Protein AF-A0A806X8Y1-F1 (afdb_monomer)

Organism: NCBI:txid1334193

Solvent-accessible surface area (backbone atoms only — not comparable to full-atom values): 7950 Å² total; per-residue (Å²): 132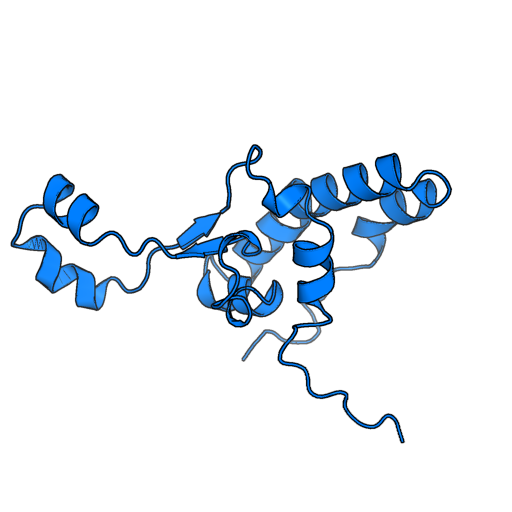,84,80,64,88,88,78,65,85,64,71,71,76,49,47,67,25,64,75,28,60,93,38,63,69,60,16,48,54,44,46,51,50,41,42,64,77,48,50,48,58,48,48,38,62,76,46,72,65,40,58,71,60,52,25,55,68,51,26,32,75,74,29,76,92,44,60,73,43,27,59,58,41,73,60,79,58,64,62,63,48,31,73,74,59,34,84,74,46,56,67,55,44,71,77,70,53,86,47,71,45,70,59,57,95,86,42,66,36,77,78,34,69,64,30,60,50,26,38,86,56,42,90,83,57,71,83,72,80,84,124

Secondary structure (DSSP, 8-state):
-PPPGGGPPPGGGGHHHHHTTTSHHHHHHHHHHHIIIIIHHHHHHHTTT-HHHHHHHTTGGG-TT-GGG-SEEEE--HHHHHHHH-TTHHHHHHHH--EEEEPPTTSTTTT-HHHHHHHHS-TT-------

Mean predicted aligned error: 8.65 Å

Radius of gyration: 17.49 Å; Cα contacts (8 Å, |Δi|>4): 107; chains: 1; bounding box: 56×31×46 Å

pLDDT: mean 82.44, std 16.55, range [37.66, 97.5]

InterPro domains:
  IPR052934 Methylated DNA Recognition and Restriction Enzymes [PTHR37291] (3-89)
  IPR060524 McrB, alpha-helical lid domain [PF28529] (2-55)

Sequence (131 aa):
MLYDREHTLGHAFFIPVVQAKEDEELAFERLKRIMRNKVLPLLEEYFYNDWQKIRMVLGDNQKSENPHLQFVCEVKDQKQFADLFGNSGTEDLHDIGASFHLASESDDVWDNPLAWQQIYAPKNSKPGSRE

Structure (mmCIF, N/CA/C/O backbone):
data_AF-A0A806X8Y1-F1
#
_entry.id   AF-A0A806X8Y1-F1
#
loop_
_atom_site.group_PDB
_atom_site.id
_atom_site.type_symbol
_atom_site.label_atom_id
_atom_site.label_alt_id
_atom_site.label_comp_id
_atom_site.label_asym_id
_atom_site.label_entity_id
_atom_site.label_seq_id
_atom_site.pdbx_PDB_ins_code
_atom_site.Cartn_x
_atom_site.Cartn_y
_atom_site.Cartn_z
_atom_site.occupancy
_atom_site.B_iso_or_equiv
_atom_site.auth_seq_id
_atom_site.auth_comp_id
_atom_site.auth_asym_id
_atom_site.auth_atom_id
_atom_site.pdbx_PDB_model_num
ATOM 1 N N . MET A 1 1 ? -4.691 -13.963 -15.448 1.00 50.78 1 MET A N 1
ATOM 2 C CA . MET A 1 1 ? -5.706 -14.040 -14.379 1.00 50.78 1 MET A CA 1
ATOM 3 C C . MET A 1 1 ? -5.110 -13.420 -13.122 1.00 50.78 1 MET A C 1
ATOM 5 O O . MET A 1 1 ? -3.966 -13.734 -12.821 1.00 50.78 1 MET A O 1
ATOM 9 N N . LEU A 1 2 ? -5.814 -12.498 -12.458 1.00 57.88 2 LEU A N 1
ATOM 10 C CA . LEU A 1 2 ? -5.545 -12.171 -11.048 1.00 57.88 2 LEU A CA 1
ATOM 11 C C . LEU A 1 2 ? -6.023 -13.397 -10.244 1.00 57.88 2 LEU A C 1
ATOM 13 O O . LEU A 1 2 ? -7.064 -13.946 -10.594 1.00 57.88 2 LEU A O 1
ATOM 17 N N . TYR A 1 3 ? -5.210 -13.903 -9.317 1.00 57.81 3 TYR A N 1
ATOM 18 C CA . TYR A 1 3 ? -5.274 -15.273 -8.775 1.00 57.81 3 TYR A CA 1
ATOM 19 C C . TYR A 1 3 ? -6.623 -15.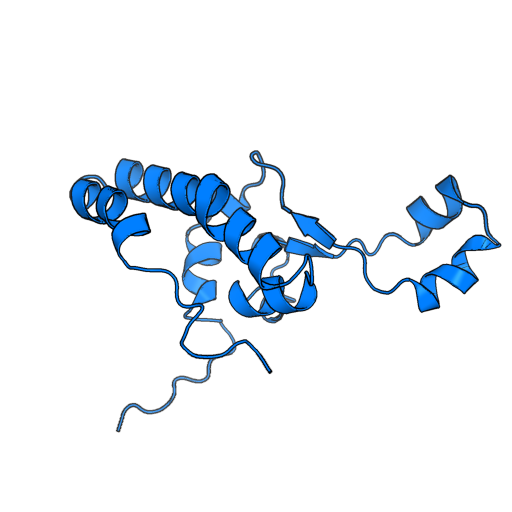751 -8.190 1.00 57.81 3 TYR A C 1
ATOM 21 O O . TYR A 1 3 ? -7.514 -14.968 -7.868 1.00 57.81 3 TYR A O 1
ATOM 29 N N . ASP A 1 4 ? -6.715 -17.083 -8.073 1.00 56.66 4 ASP A N 1
ATOM 30 C CA . ASP A 1 4 ? -7.829 -17.904 -7.578 1.00 56.66 4 ASP A CA 1
ATOM 31 C C . ASP A 1 4 ? -8.192 -17.613 -6.105 1.00 56.66 4 ASP A C 1
ATOM 33 O O . ASP A 1 4 ? -7.363 -17.117 -5.336 1.00 56.66 4 ASP A O 1
ATOM 37 N N . ARG A 1 5 ? -9.421 -17.955 -5.690 1.00 60.28 5 ARG A N 1
ATOM 38 C CA . ARG A 1 5 ? -10.023 -17.632 -4.370 1.00 60.28 5 ARG A CA 1
ATOM 39 C C . ARG A 1 5 ? -9.197 -18.066 -3.150 1.00 60.28 5 ARG A C 1
ATOM 41 O O . ARG A 1 5 ? -9.462 -17.601 -2.047 1.00 60.28 5 ARG A O 1
ATOM 48 N N . GLU A 1 6 ? -8.209 -18.931 -3.334 1.00 65.62 6 GLU A N 1
ATOM 49 C CA . GLU A 1 6 ? -7.324 -19.436 -2.282 1.00 65.62 6 GLU A CA 1
ATOM 50 C C . GLU A 1 6 ? -6.276 -18.411 -1.800 1.00 65.62 6 GLU A C 1
ATOM 52 O O . GLU A 1 6 ? -5.685 -18.608 -0.744 1.00 65.62 6 GLU A O 1
ATOM 57 N N . HIS A 1 7 ? -6.085 -17.288 -2.509 1.00 74.06 7 HIS A N 1
ATOM 58 C CA . HIS A 1 7 ? -5.073 -16.266 -2.177 1.00 74.06 7 HIS A CA 1
ATOM 59 C C . HIS A 1 7 ? -5.666 -14.989 -1.558 1.00 74.06 7 HIS A C 1
ATOM 61 O O . HIS A 1 7 ? -5.081 -13.906 -1.631 1.00 74.06 7 HIS A O 1
ATOM 67 N N . THR A 1 8 ? -6.854 -15.080 -0.953 1.00 81.75 8 THR A N 1
ATOM 68 C CA . THR A 1 8 ? -7.454 -13.941 -0.246 1.00 81.75 8 THR A CA 1
ATOM 69 C C . THR A 1 8 ? -6.746 -13.674 1.076 1.00 81.75 8 THR A C 1
ATOM 71 O O . THR A 1 8 ? -6.502 -14.593 1.859 1.00 81.75 8 THR A O 1
ATOM 74 N N . LEU A 1 9 ? -6.509 -12.401 1.384 1.00 84.62 9 LEU A N 1
ATOM 75 C CA . LEU A 1 9 ? -6.022 -11.996 2.698 1.00 84.62 9 LEU A CA 1
ATOM 76 C C . LEU A 1 9 ? -7.144 -12.111 3.737 1.00 84.62 9 LEU A C 1
ATOM 78 O O . LEU A 1 9 ? -8.225 -11.543 3.578 1.00 84.62 9 LEU A O 1
ATOM 82 N N . GLY A 1 10 ? -6.882 -12.837 4.824 1.00 85.44 10 GLY A N 1
ATOM 83 C CA . GLY A 1 10 ? -7.827 -12.977 5.929 1.00 85.44 10 GLY A CA 1
ATOM 84 C C . GLY A 1 10 ? -8.010 -11.676 6.720 1.00 85.44 10 GLY A C 1
ATOM 85 O O . GLY A 1 10 ? -7.071 -10.908 6.921 1.00 85.44 10 GLY A O 1
ATOM 86 N N . HIS A 1 11 ? -9.210 -11.460 7.264 1.00 88.12 11 HIS A N 1
ATOM 87 C CA . HIS A 1 11 ? -9.548 -10.268 8.058 1.00 88.12 11 HIS A CA 1
ATOM 88 C C . HIS A 1 11 ? -8.683 -10.087 9.323 1.00 88.12 11 HIS A C 1
ATOM 90 O O . HIS A 1 11 ? -8.611 -8.983 9.863 1.00 88.12 11 HIS A O 1
ATOM 96 N N . ALA A 1 12 ? -8.000 -11.143 9.784 1.00 91.31 12 ALA A N 1
ATOM 97 C CA . ALA A 1 12 ? -7.150 -11.127 10.973 1.00 91.31 12 ALA A CA 1
ATOM 98 C C . ALA A 1 12 ? -6.060 -10.044 10.931 1.00 91.31 12 ALA A C 1
ATOM 100 O O . ALA A 1 12 ? -5.774 -9.438 11.964 1.00 91.31 12 ALA A O 1
ATOM 101 N N . PHE A 1 13 ? -5.509 -9.743 9.746 1.00 92.44 13 PHE A N 1
ATOM 102 C CA . PHE A 1 13 ? -4.517 -8.675 9.581 1.00 92.44 13 PHE A CA 1
ATOM 103 C C . PHE A 1 13 ? -5.028 -7.321 10.076 1.00 92.44 13 PHE A C 1
ATOM 105 O O . PHE A 1 13 ? -4.258 -6.558 10.647 1.00 92.44 13 PHE A O 1
ATOM 112 N N . PHE A 1 14 ? -6.322 -7.044 9.903 1.00 95.06 14 PHE A N 1
ATOM 113 C CA . PHE A 1 14 ? -6.926 -5.743 10.183 1.00 95.06 14 PHE A CA 1
ATOM 114 C C . PHE A 1 14 ? -7.643 -5.672 11.539 1.00 95.06 14 PHE A C 1
ATOM 116 O O . PHE A 1 14 ? -8.111 -4.598 11.915 1.00 95.06 14 PHE A O 1
ATOM 123 N N . ILE A 1 15 ? -7.681 -6.760 12.323 1.00 95.75 15 ILE A N 1
ATOM 124 C CA . ILE A 1 15 ? -8.236 -6.747 13.692 1.00 95.75 15 ILE A CA 1
ATOM 125 C C . ILE A 1 15 ? -7.626 -5.621 14.551 1.00 95.75 15 ILE A C 1
ATOM 127 O O . ILE A 1 15 ? -8.398 -4.905 15.193 1.00 95.75 15 ILE A O 1
ATOM 131 N N . PRO A 1 16 ? -6.295 -5.381 14.548 1.00 95.38 16 PRO A N 1
ATOM 132 C CA . PRO A 1 16 ? -5.713 -4.289 15.326 1.00 95.38 16 PRO A CA 1
ATOM 133 C C . PRO A 1 16 ? -6.225 -2.904 14.914 1.00 95.38 16 PRO A C 1
ATOM 135 O O . PRO A 1 16 ? -6.338 -2.031 15.771 1.00 95.38 16 PRO A O 1
ATOM 138 N N . VAL A 1 17 ? -6.551 -2.687 13.635 1.00 96.38 17 VAL A N 1
ATOM 139 C CA . VAL A 1 17 ? -7.133 -1.421 13.151 1.00 96.38 17 VAL A CA 1
ATOM 140 C C . VAL A 1 17 ? -8.532 -1.241 13.732 1.00 96.38 17 VAL A C 1
ATOM 142 O O . VAL A 1 17 ? -8.830 -0.209 14.321 1.00 96.38 17 VAL A O 1
ATOM 145 N N . VAL A 1 18 ? -9.366 -2.283 13.654 1.00 95.38 18 VAL A N 1
ATOM 146 C CA . VAL A 1 18 ? -10.741 -2.263 14.181 1.00 95.38 18 VAL A CA 1
ATOM 147 C C . VAL A 1 18 ? -10.762 -2.044 15.696 1.00 95.38 18 VAL A C 1
ATOM 149 O O . VAL A 1 18 ? -11.620 -1.327 16.204 1.00 95.38 18 VAL A O 1
ATOM 152 N N . GLN A 1 19 ? -9.805 -2.618 16.427 1.00 96.12 19 GLN A N 1
ATOM 153 C CA . GLN A 1 19 ? -9.666 -2.407 17.871 1.00 96.12 19 GLN A CA 1
ATOM 154 C C . GLN A 1 19 ? -9.279 -0.968 18.243 1.00 96.12 19 GLN A C 1
ATOM 156 O O . GLN A 1 19 ? -9.523 -0.561 19.373 1.00 96.12 19 GLN A O 1
ATOM 161 N N . ALA A 1 20 ? -8.680 -0.210 17.321 1.00 96.56 20 ALA A N 1
ATOM 162 C CA . ALA A 1 20 ? -8.318 1.191 17.515 1.00 96.56 20 ALA A CA 1
ATOM 163 C C . ALA A 1 20 ? -9.362 2.172 16.962 1.00 96.56 20 ALA A C 1
ATOM 165 O O . ALA A 1 20 ? -9.110 3.362 16.984 1.00 96.56 20 ALA A O 1
ATOM 166 N N . LYS A 1 21 ? -10.526 1.714 16.481 1.00 93.00 21 LYS A N 1
ATOM 167 C CA . LYS A 1 21 ? -11.491 2.553 15.741 1.00 93.00 21 LYS A CA 1
ATOM 168 C C . LYS A 1 21 ? -11.982 3.824 16.458 1.00 93.00 21 LYS A C 1
ATOM 170 O O . LYS A 1 21 ? -12.490 4.711 15.790 1.00 93.00 21 LYS A O 1
ATOM 175 N N . GLU A 1 22 ? -11.898 3.875 17.788 1.00 96.81 22 GLU A N 1
ATOM 176 C CA . GLU A 1 22 ? -12.288 5.049 18.590 1.00 96.81 22 GLU A CA 1
ATOM 177 C C . GLU A 1 22 ? -11.229 6.170 18.531 1.00 96.81 22 GLU A C 1
ATOM 179 O O . GLU A 1 22 ? -11.503 7.303 18.909 1.00 96.81 22 GLU A O 1
ATOM 184 N N . ASP A 1 23 ? -10.023 5.848 18.058 1.00 97.50 23 ASP A N 1
ATOM 185 C CA . ASP A 1 23 ? -8.902 6.754 17.830 1.00 97.50 23 ASP A CA 1
ATOM 186 C C . ASP A 1 23 ? -8.489 6.644 16.354 1.00 97.50 23 ASP A C 1
ATOM 188 O O . ASP A 1 23 ? -7.790 5.714 15.938 1.00 97.50 23 ASP A O 1
ATOM 192 N N . GLU A 1 24 ? -8.983 7.575 15.536 1.00 95.00 24 GLU A N 1
ATOM 193 C CA . GLU A 1 24 ? -8.780 7.550 14.085 1.00 95.00 24 GLU A CA 1
ATOM 194 C C . GLU A 1 24 ? -7.296 7.630 13.696 1.00 95.00 24 GLU A C 1
ATOM 196 O O . GLU A 1 24 ? -6.873 6.940 12.765 1.00 95.00 24 GLU A O 1
ATOM 201 N N . GLU A 1 25 ? -6.490 8.409 14.423 1.00 95.88 25 GLU A N 1
ATOM 202 C CA . GLU A 1 25 ? -5.057 8.555 14.155 1.00 95.88 25 GLU A CA 1
ATOM 203 C C . GLU A 1 25 ? -4.315 7.246 14.435 1.00 95.88 25 GLU A C 1
ATOM 205 O O . GLU A 1 25 ? -3.541 6.769 13.596 1.00 95.88 25 GLU A O 1
ATOM 210 N N . LEU A 1 26 ? -4.603 6.608 15.574 1.00 97.06 26 LEU A N 1
ATOM 211 C CA . LEU A 1 26 ? -4.032 5.310 15.923 1.00 97.06 26 LEU A CA 1
ATOM 212 C C . LEU A 1 26 ? -4.491 4.207 14.960 1.00 97.06 26 LEU A C 1
ATOM 214 O O . LEU A 1 26 ? -3.694 3.353 14.560 1.00 97.06 26 LEU A O 1
ATOM 218 N N . ALA A 1 27 ? -5.768 4.197 14.571 1.00 97.12 27 ALA A N 1
ATOM 219 C CA . ALA A 1 27 ? -6.286 3.249 13.591 1.00 97.12 27 ALA A CA 1
ATOM 220 C C . ALA A 1 27 ? -5.585 3.417 12.234 1.00 97.12 27 ALA A C 1
ATOM 222 O O . ALA A 1 27 ? -5.190 2.422 11.615 1.00 97.12 27 ALA A O 1
ATOM 223 N N . PHE A 1 28 ? -5.374 4.659 11.796 1.00 96.50 28 PHE A N 1
ATOM 224 C CA . PHE A 1 28 ? -4.689 4.951 10.545 1.00 96.50 28 PHE A CA 1
ATOM 225 C C . PHE A 1 28 ? -3.203 4.570 10.595 1.00 96.50 28 PHE A C 1
ATOM 227 O O . PHE A 1 28 ? -2.705 3.931 9.667 1.00 96.50 28 PHE A O 1
ATOM 234 N N . GLU A 1 29 ? -2.500 4.846 11.698 1.00 96.31 29 GLU A N 1
ATOM 235 C CA . GLU A 1 29 ? -1.120 4.386 11.915 1.00 96.31 29 GLU A CA 1
ATOM 236 C C . GLU A 1 29 ? -1.012 2.859 11.819 1.00 96.31 29 GLU A C 1
ATOM 238 O O . GLU A 1 29 ? -0.185 2.335 11.063 1.00 96.31 29 GLU A O 1
ATOM 243 N N . ARG A 1 30 ? -1.922 2.133 12.481 1.00 97.31 30 ARG A N 1
ATOM 244 C CA . ARG A 1 30 ? -1.987 0.667 12.398 1.00 97.31 30 ARG A CA 1
ATOM 245 C C . ARG A 1 30 ? -2.249 0.182 10.978 1.00 97.31 30 ARG A C 1
ATOM 247 O O . ARG A 1 30 ? -1.594 -0.769 10.550 1.00 97.31 30 ARG A O 1
ATOM 254 N N . LEU A 1 31 ? -3.161 0.820 10.241 1.00 96.38 31 LEU A N 1
ATOM 255 C CA . LEU A 1 31 ? -3.444 0.476 8.846 1.00 96.38 31 LEU A CA 1
ATOM 2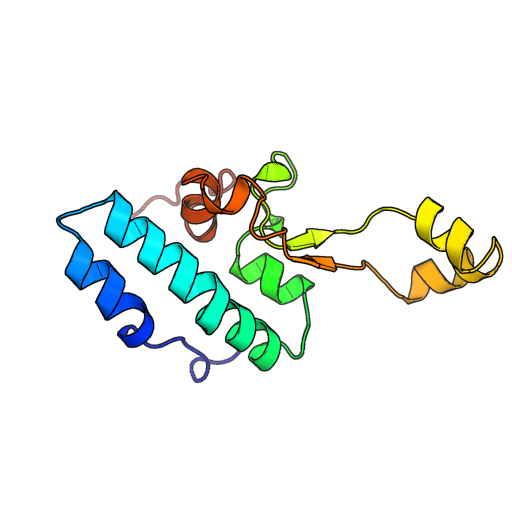56 C C . LEU A 1 31 ? -2.185 0.613 7.986 1.00 96.38 31 LEU A C 1
ATOM 258 O O . LEU A 1 31 ? -1.797 -0.357 7.333 1.00 96.38 31 LEU A O 1
ATOM 262 N N . LYS A 1 32 ? -1.508 1.770 8.040 1.00 95.50 32 LYS A N 1
ATOM 263 C CA . LYS A 1 32 ? -0.249 2.014 7.315 1.00 95.50 32 LYS A CA 1
ATOM 264 C C . LYS A 1 32 ? 0.787 0.943 7.648 1.00 95.50 32 LYS A C 1
ATOM 266 O O . LYS A 1 32 ? 1.402 0.354 6.758 1.00 95.50 32 LYS A O 1
ATOM 271 N N . ARG A 1 33 ? 0.948 0.636 8.939 1.00 95.81 33 ARG A N 1
ATOM 272 C CA . ARG A 1 33 ? 1.908 -0.360 9.420 1.00 95.81 33 ARG A CA 1
ATOM 273 C C . ARG A 1 33 ? 1.589 -1.769 8.924 1.00 95.81 33 ARG A C 1
ATOM 275 O O . ARG A 1 33 ? 2.509 -2.464 8.494 1.00 95.81 33 ARG A O 1
ATOM 282 N N . ILE A 1 34 ? 0.329 -2.197 8.974 1.00 96.50 34 ILE A N 1
ATOM 283 C CA . ILE A 1 34 ? -0.111 -3.507 8.469 1.00 96.50 34 ILE A CA 1
ATOM 284 C C . ILE A 1 34 ? 0.092 -3.588 6.957 1.00 96.50 34 ILE A C 1
ATOM 286 O O . ILE A 1 34 ? 0.626 -4.582 6.464 1.00 96.50 34 ILE A O 1
ATOM 290 N N . MET A 1 35 ? -0.272 -2.532 6.230 1.00 95.56 35 MET A N 1
ATOM 291 C CA . MET A 1 35 ? -0.127 -2.493 4.780 1.00 95.56 35 MET A CA 1
ATOM 292 C C . MET A 1 35 ? 1.338 -2.639 4.359 1.00 95.56 35 MET A C 1
ATOM 294 O O . MET A 1 35 ? 1.644 -3.514 3.557 1.00 95.56 35 MET A O 1
ATOM 298 N N . ARG A 1 36 ? 2.255 -1.877 4.970 1.00 94.25 36 ARG A N 1
ATOM 299 C CA . ARG A 1 36 ? 3.692 -1.931 4.645 1.00 94.25 36 ARG A CA 1
ATOM 300 C C . ARG A 1 36 ? 4.395 -3.207 5.095 1.00 94.25 36 ARG A C 1
ATOM 302 O O . ARG A 1 36 ? 5.202 -3.745 4.358 1.00 94.25 36 ARG A O 1
ATOM 309 N N . ASN A 1 37 ? 4.102 -3.702 6.297 1.00 94.81 37 ASN A N 1
ATOM 310 C CA . ASN A 1 37 ? 4.894 -4.784 6.898 1.00 94.81 37 ASN A CA 1
ATOM 311 C C . ASN A 1 37 ? 4.288 -6.181 6.723 1.00 94.81 37 ASN A C 1
ATOM 313 O O . ASN A 1 37 ? 4.907 -7.165 7.132 1.00 94.81 37 ASN A O 1
ATOM 317 N N . LYS A 1 38 ? 3.046 -6.276 6.236 1.00 94.88 38 LYS A N 1
ATOM 318 C CA . LYS A 1 38 ? 2.331 -7.549 6.078 1.00 94.88 38 LYS A CA 1
ATOM 319 C C . LYS A 1 38 ? 1.714 -7.674 4.696 1.00 94.88 38 LYS A C 1
ATOM 321 O O . LYS A 1 38 ? 2.026 -8.625 3.998 1.00 94.88 38 LYS A O 1
ATOM 326 N N . VAL A 1 39 ? 0.863 -6.731 4.295 1.00 94.62 39 VAL A N 1
ATOM 327 C CA . VAL A 1 39 ? 0.093 -6.867 3.047 1.00 94.62 39 VAL A CA 1
ATOM 328 C C . VAL A 1 39 ? 0.983 -6.732 1.815 1.00 94.62 39 VAL A C 1
ATOM 330 O O . VAL A 1 39 ? 0.953 -7.620 0.975 1.00 94.62 39 VAL A O 1
ATOM 333 N N . LEU A 1 40 ? 1.789 -5.673 1.708 1.00 94.50 40 LEU A N 1
ATOM 334 C CA . LEU A 1 40 ? 2.660 -5.451 0.549 1.00 94.50 40 LEU A CA 1
ATOM 335 C C . LEU A 1 40 ? 3.684 -6.586 0.347 1.00 94.50 40 LEU A C 1
ATOM 337 O O . LEU A 1 40 ? 3.691 -7.136 -0.751 1.00 94.50 40 LEU A O 1
ATOM 341 N N . PRO A 1 41 ? 4.426 -7.046 1.377 1.00 94.19 41 PRO A N 1
ATOM 342 C CA . PRO A 1 41 ? 5.311 -8.204 1.234 1.00 94.19 41 PRO A CA 1
ATOM 343 C C . PRO A 1 41 ? 4.584 -9.478 0.780 1.00 94.19 41 PRO A C 1
ATOM 345 O O . PRO A 1 41 ? 5.086 -10.212 -0.062 1.00 94.19 41 PRO A O 1
ATOM 348 N N . LEU A 1 42 ? 3.365 -9.732 1.276 1.00 93.62 42 LEU A N 1
ATOM 349 C CA . LEU A 1 42 ? 2.571 -10.878 0.816 1.00 93.62 42 LEU A CA 1
ATOM 350 C C . LEU A 1 42 ? 2.135 -10.732 -0.645 1.00 93.62 42 LEU A C 1
ATOM 352 O O . LEU A 1 42 ? 2.092 -11.720 -1.366 1.00 93.62 42 LEU A O 1
ATOM 356 N N . LEU A 1 43 ? 1.811 -9.517 -1.097 1.00 93.00 43 LEU A N 1
ATOM 357 C CA . LEU A 1 43 ? 1.493 -9.269 -2.503 1.00 93.00 43 LEU A CA 1
ATOM 358 C C . LEU A 1 43 ? 2.724 -9.480 -3.394 1.00 93.00 43 LEU A C 1
ATOM 360 O O . LEU A 1 43 ? 2.588 -10.078 -4.459 1.00 93.00 43 LEU A O 1
ATOM 364 N N . GLU A 1 44 ? 3.908 -9.043 -2.961 1.00 92.31 44 GLU A N 1
ATOM 365 C CA . GLU A 1 44 ? 5.181 -9.324 -3.640 1.00 92.31 44 GLU A CA 1
ATOM 366 C C . GLU A 1 44 ? 5.402 -10.833 -3.802 1.00 92.31 44 GLU A C 1
ATOM 368 O O . GLU A 1 44 ? 5.660 -11.303 -4.913 1.00 92.31 44 GLU A O 1
ATOM 373 N N . GLU A 1 45 ? 5.196 -11.609 -2.734 1.00 91.25 45 GLU A N 1
ATOM 374 C CA . GLU A 1 45 ? 5.288 -13.072 -2.763 1.00 91.25 45 GLU A CA 1
ATOM 375 C C . GLU A 1 45 ? 4.223 -13.711 -3.671 1.00 91.25 45 GLU A C 1
ATOM 377 O O . GLU A 1 45 ? 4.552 -14.526 -4.533 1.00 91.25 45 GLU A O 1
ATOM 382 N N . TYR A 1 46 ? 2.949 -13.326 -3.531 1.00 90.00 46 TYR A N 1
ATOM 383 C CA . TYR A 1 46 ? 1.833 -13.898 -4.299 1.00 90.00 46 TYR A CA 1
ATOM 384 C C . TYR A 1 46 ? 1.933 -13.612 -5.795 1.00 90.00 46 TYR A C 1
ATOM 386 O O . TYR A 1 46 ? 1.534 -14.433 -6.624 1.00 90.00 46 TYR A O 1
ATOM 394 N N . PHE A 1 47 ? 2.452 -12.442 -6.157 1.00 89.38 47 PHE A N 1
ATOM 395 C CA . PHE A 1 47 ? 2.613 -12.041 -7.546 1.00 89.38 47 PHE A CA 1
ATOM 396 C C . PHE A 1 47 ? 4.015 -12.298 -8.094 1.00 89.38 47 PHE A C 1
ATOM 398 O O . PHE A 1 47 ? 4.259 -11.948 -9.245 1.00 89.38 47 PHE A O 1
ATOM 405 N N . TYR A 1 48 ? 4.908 -12.938 -7.332 1.00 89.81 48 TYR A N 1
ATOM 406 C CA . TYR A 1 48 ? 6.299 -13.187 -7.724 1.00 89.81 48 TYR A CA 1
ATOM 407 C C . TYR A 1 48 ? 7.001 -11.914 -8.228 1.00 89.81 48 TYR A C 1
ATOM 409 O O . TYR A 1 48 ? 7.655 -11.925 -9.270 1.00 89.81 48 TYR A O 1
ATOM 417 N N . ASN A 1 49 ? 6.828 -10.802 -7.507 1.00 88.06 49 ASN A N 1
ATOM 418 C CA . ASN A 1 49 ? 7.320 -9.470 -7.876 1.00 88.06 49 ASN A CA 1
ATOM 419 C C . ASN A 1 49 ? 6.772 -8.914 -9.210 1.00 88.06 49 ASN A C 1
ATOM 421 O O . ASN A 1 49 ? 7.379 -8.027 -9.811 1.00 88.06 49 ASN A O 1
ATOM 425 N N . ASP A 1 50 ? 5.611 -9.384 -9.686 1.00 91.19 50 ASP A N 1
ATOM 426 C CA . ASP A 1 50 ? 4.892 -8.752 -10.800 1.00 91.19 50 ASP A CA 1
ATOM 427 C C . ASP A 1 50 ? 4.235 -7.440 -10.333 1.00 91.19 50 ASP A C 1
ATOM 429 O O . ASP A 1 50 ? 3.060 -7.374 -9.950 1.00 91.19 50 ASP A O 1
ATOM 433 N N . TRP A 1 51 ? 5.028 -6.370 -10.363 1.00 91.94 51 TRP A N 1
ATOM 434 C CA . TRP A 1 51 ? 4.638 -5.035 -9.913 1.00 91.94 51 TRP A CA 1
ATOM 435 C C . TRP A 1 51 ? 3.482 -4.426 -10.709 1.00 91.94 51 TRP A C 1
ATOM 437 O O . TRP A 1 51 ? 2.728 -3.620 -10.164 1.00 91.94 51 TRP A O 1
ATOM 447 N N . GLN A 1 52 ? 3.276 -4.832 -11.966 1.00 90.56 52 GLN A 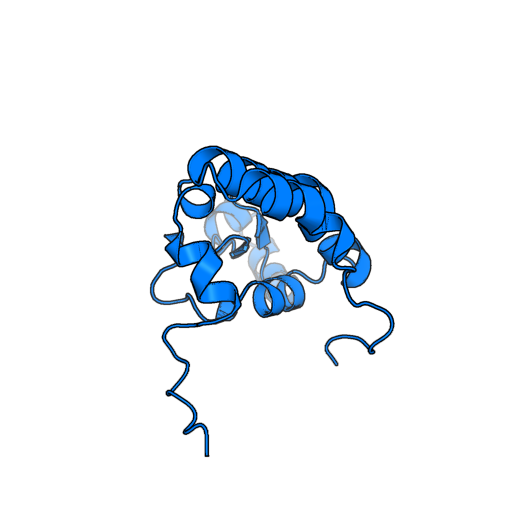N 1
ATOM 448 C CA . GLN A 1 52 ? 2.104 -4.418 -12.743 1.00 90.56 52 GLN A CA 1
ATOM 449 C C . GLN A 1 52 ? 0.819 -4.946 -12.093 1.00 90.56 52 GLN A C 1
ATOM 451 O O . GLN A 1 52 ? -0.129 -4.184 -11.893 1.00 90.56 52 GLN A O 1
ATOM 456 N N . LYS A 1 53 ? 0.789 -6.221 -11.681 1.00 91.19 53 LYS A N 1
ATOM 457 C CA . LYS A 1 53 ? -0.364 -6.794 -10.964 1.00 91.19 53 LYS A CA 1
ATOM 458 C C . LYS A 1 53 ? -0.552 -6.185 -9.578 1.00 91.19 53 LYS A C 1
ATOM 460 O O . LYS A 1 53 ? -1.687 -5.886 -9.206 1.00 91.19 53 LYS A O 1
ATOM 465 N N . ILE A 1 54 ? 0.533 -5.945 -8.840 1.00 93.31 54 ILE A N 1
ATOM 466 C CA . ILE A 1 54 ? 0.472 -5.277 -7.529 1.00 93.31 54 ILE A CA 1
ATOM 467 C C . ILE A 1 54 ? -0.143 -3.878 -7.679 1.00 93.31 54 ILE A C 1
ATOM 469 O O . ILE A 1 54 ? -1.072 -3.531 -6.951 1.00 93.31 54 ILE A O 1
ATOM 473 N N . ARG A 1 55 ? 0.270 -3.104 -8.693 1.00 93.56 55 ARG A N 1
ATOM 474 C CA . ARG A 1 55 ? -0.333 -1.798 -9.012 1.00 93.56 55 ARG A CA 1
ATOM 475 C C . ARG A 1 55 ? -1.821 -1.887 -9.312 1.00 93.56 55 ARG A C 1
ATOM 477 O O . ARG A 1 55 ? -2.564 -0.995 -8.914 1.00 93.56 55 ARG A O 1
ATOM 484 N N . MET A 1 56 ? -2.269 -2.940 -9.993 1.00 91.62 56 MET A N 1
ATOM 485 C CA . MET A 1 56 ? -3.698 -3.153 -10.238 1.00 91.62 56 MET A CA 1
ATOM 486 C C . MET A 1 56 ? -4.470 -3.411 -8.939 1.00 91.62 56 MET A C 1
ATOM 488 O O . MET A 1 56 ? -5.558 -2.868 -8.771 1.00 91.62 56 MET A O 1
ATOM 492 N N . VAL A 1 57 ? -3.907 -4.191 -8.010 1.00 92.44 57 VAL A N 1
ATOM 493 C CA . VAL A 1 57 ? -4.514 -4.469 -6.693 1.00 92.44 57 VAL A CA 1
ATOM 494 C C . VAL A 1 57 ? -4.601 -3.198 -5.842 1.00 92.44 57 VAL A C 1
ATOM 496 O O . VAL A 1 57 ? -5.604 -2.981 -5.169 1.00 92.44 57 VAL A O 1
ATOM 499 N N . LEU A 1 58 ? -3.582 -2.336 -5.902 1.00 94.12 58 LEU A N 1
ATOM 500 C CA . LEU A 1 58 ? -3.537 -1.051 -5.190 1.00 94.12 58 LEU A CA 1
ATOM 501 C C . LEU A 1 58 ? -4.302 0.079 -5.908 1.00 94.12 58 LEU A C 1
ATOM 503 O O . LEU A 1 58 ? -4.360 1.207 -5.415 1.00 94.12 58 LEU A O 1
ATOM 507 N N . GLY A 1 59 ? -4.866 -0.193 -7.089 1.00 93.38 59 GLY A N 1
ATOM 508 C CA . GLY A 1 59 ? -5.537 0.801 -7.927 1.00 93.38 59 GLY A CA 1
ATOM 509 C C . GLY A 1 59 ? -4.605 1.867 -8.518 1.00 93.38 59 GLY A C 1
ATOM 510 O O . GLY A 1 59 ? -5.081 2.831 -9.113 1.00 93.38 59 GLY A O 1
ATOM 511 N N . ASP A 1 60 ? -3.285 1.720 -8.395 1.00 93.88 60 ASP A N 1
ATOM 512 C CA . ASP A 1 60 ? -2.295 2.712 -8.829 1.00 93.88 60 ASP A CA 1
ATOM 513 C C . ASP A 1 60 ? -2.298 2.929 -10.343 1.00 93.88 60 ASP A C 1
ATOM 515 O O . ASP A 1 60 ? -2.048 4.041 -10.817 1.00 93.88 60 ASP A O 1
ATOM 519 N N . ASN A 1 61 ? -2.662 1.902 -11.115 1.00 90.44 61 ASN A N 1
ATOM 520 C CA . ASN A 1 61 ? -2.847 2.006 -12.562 1.00 90.44 61 ASN A CA 1
ATOM 521 C C . ASN A 1 61 ? -3.957 3.001 -12.960 1.00 90.44 61 ASN A C 1
ATOM 523 O O . ASN A 1 61 ? -3.967 3.477 -14.091 1.00 90.44 61 ASN A O 1
ATOM 527 N N . GLN A 1 62 ? -4.869 3.339 -12.042 1.00 90.31 62 GLN A N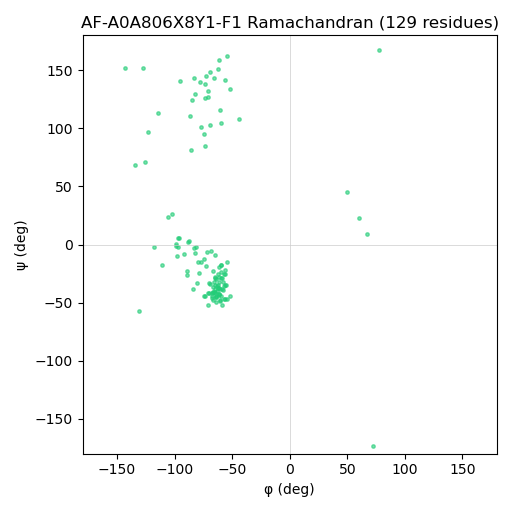 1
ATOM 528 C CA . GLN A 1 62 ? -5.978 4.275 -12.266 1.00 90.31 62 GLN A CA 1
ATOM 529 C C . GLN A 1 62 ? -5.687 5.690 -11.739 1.00 90.31 62 GLN A C 1
ATOM 531 O O . GLN A 1 62 ? -6.526 6.580 -11.866 1.00 90.31 62 GLN A O 1
ATOM 536 N N . LYS A 1 63 ? -4.498 5.916 -11.167 1.00 91.69 63 LYS A N 1
ATOM 537 C CA . LYS A 1 63 ? -4.079 7.192 -10.568 1.00 91.69 63 LYS A CA 1
ATOM 538 C C . LYS A 1 63 ? -3.136 7.990 -11.479 1.00 91.69 63 LYS A C 1
ATOM 540 O O . LYS A 1 63 ? -2.346 8.790 -10.994 1.00 91.69 63 LYS A O 1
ATOM 545 N N . SER A 1 64 ? -3.200 7.796 -12.799 1.00 85.94 64 SER A N 1
ATOM 546 C CA . SER A 1 64 ? -2.293 8.444 -13.765 1.00 85.94 64 SER A CA 1
ATOM 547 C C . SER A 1 64 ? -2.329 9.976 -13.715 1.00 85.94 64 SER A C 1
ATOM 549 O O . SER A 1 64 ? -1.305 10.616 -13.929 1.00 85.94 64 SER A O 1
ATOM 551 N N . GLU A 1 65 ? -3.487 10.562 -13.404 1.00 87.31 65 GLU A N 1
ATOM 552 C CA . GLU A 1 65 ? -3.656 12.014 -13.237 1.00 87.31 65 GLU A CA 1
ATOM 553 C C . GLU A 1 65 ? -3.173 12.530 -11.873 1.00 87.31 65 GLU A C 1
ATOM 555 O O . GLU A 1 65 ? -2.995 13.730 -11.694 1.00 87.31 65 GLU A O 1
ATOM 560 N N . ASN A 1 66 ? -2.957 11.639 -10.900 1.00 90.69 66 ASN A N 1
ATOM 561 C CA . ASN A 1 66 ? -2.503 11.983 -9.553 1.00 90.69 66 ASN A CA 1
ATOM 562 C C . ASN A 1 66 ? -1.364 11.040 -9.113 1.00 90.69 66 ASN A C 1
ATOM 564 O O . ASN A 1 66 ? -1.566 10.236 -8.200 1.00 90.69 66 ASN A O 1
ATOM 568 N N . PRO A 1 67 ? -0.164 11.119 -9.727 1.00 90.12 67 PRO A N 1
ATOM 569 C CA . PRO A 1 67 ? 0.936 10.193 -9.433 1.00 90.12 67 PRO A CA 1
ATOM 570 C C . PRO A 1 67 ? 1.372 10.187 -7.963 1.00 90.12 67 PRO A C 1
ATOM 572 O O . PRO A 1 67 ? 1.779 9.156 -7.452 1.00 90.12 67 PRO A O 1
ATOM 575 N N . HIS A 1 68 ? 1.206 11.306 -7.251 1.00 92.38 68 HIS A N 1
ATOM 576 C CA . HIS A 1 68 ? 1.480 11.425 -5.811 1.00 92.38 68 HIS A CA 1
ATOM 577 C C . HIS A 1 68 ? 0.567 10.555 -4.920 1.00 92.38 68 HIS A C 1
ATOM 579 O O . HIS A 1 68 ? 0.790 10.464 -3.719 1.00 92.38 68 HIS A O 1
ATOM 585 N N . LEU A 1 69 ? -0.480 9.941 -5.485 1.00 94.94 69 LEU A N 1
ATOM 586 C CA . LEU A 1 69 ? -1.347 8.982 -4.796 1.00 94.94 69 LEU A CA 1
ATOM 587 C C . LEU A 1 69 ? -0.954 7.520 -5.071 1.00 94.94 69 LEU A C 1
ATOM 589 O O . LEU A 1 69 ? -1.634 6.617 -4.574 1.00 94.94 69 LEU A O 1
ATOM 593 N N . GLN A 1 70 ? 0.064 7.272 -5.902 1.00 95.25 70 GLN A N 1
ATOM 594 C CA . GLN A 1 70 ? 0.541 5.927 -6.231 1.00 95.25 70 GLN A CA 1
ATOM 595 C C . GLN A 1 70 ? 1.494 5.415 -5.153 1.00 95.25 70 GLN A C 1
ATOM 597 O O . GLN A 1 70 ? 2.447 6.098 -4.791 1.00 95.25 70 GLN A O 1
ATOM 602 N N . PHE A 1 71 ? 1.251 4.202 -4.662 1.00 96.19 71 PHE A N 1
ATOM 603 C CA . PHE A 1 71 ? 2.150 3.534 -3.720 1.00 96.19 71 PHE A CA 1
ATOM 604 C C . PHE A 1 71 ? 3.334 2.882 -4.440 1.00 96.19 71 PHE A C 1
ATOM 606 O O . PHE A 1 71 ? 4.429 2.815 -3.890 1.00 96.19 71 PHE A O 1
ATOM 613 N N . VAL A 1 72 ? 3.113 2.402 -5.667 1.00 94.75 72 VAL A N 1
ATOM 614 C CA . VAL A 1 72 ? 4.132 1.831 -6.550 1.00 94.75 72 VAL A CA 1
ATOM 615 C C . VAL A 1 72 ? 4.291 2.725 -7.779 1.00 94.75 72 VAL A C 1
ATOM 617 O O . VAL A 1 72 ? 3.402 2.825 -8.639 1.00 94.75 72 VAL A O 1
ATOM 620 N N . CYS A 1 73 ? 5.461 3.347 -7.864 1.00 90.38 73 CYS A N 1
ATOM 621 C CA . CYS A 1 73 ? 5.832 4.317 -8.879 1.00 90.38 73 CYS A CA 1
ATOM 622 C C . CYS A 1 73 ? 6.582 3.643 -10.029 1.00 90.38 73 CYS A C 1
ATOM 624 O O . CYS A 1 73 ? 7.402 2.747 -9.831 1.00 90.38 73 CYS A O 1
ATOM 626 N N . GLU A 1 74 ? 6.292 4.084 -11.250 1.00 86.56 74 GLU A N 1
ATOM 627 C CA . GLU A 1 74 ? 7.008 3.656 -12.450 1.00 86.56 74 GLU A CA 1
ATOM 628 C C . GLU A 1 74 ? 8.262 4.515 -12.635 1.00 86.56 74 GLU A C 1
ATOM 630 O O . GLU A 1 74 ? 8.174 5.743 -12.723 1.00 86.56 74 GLU A O 1
ATOM 635 N N . VAL A 1 75 ? 9.426 3.876 -12.733 1.00 78.06 75 VAL A N 1
ATOM 636 C CA . VAL A 1 75 ? 10.684 4.543 -13.069 1.00 78.06 75 VAL A CA 1
ATOM 637 C C . VAL A 1 75 ? 10.682 4.799 -14.572 1.00 78.06 75 VAL A C 1
ATOM 639 O O . VAL A 1 75 ? 10.926 3.904 -15.375 1.00 78.06 75 VAL A O 1
ATOM 642 N N . LYS A 1 76 ? 10.384 6.039 -14.962 1.00 67.75 76 LYS A N 1
ATOM 643 C CA . LYS A 1 76 ? 10.364 6.461 -16.375 1.00 67.75 76 LYS A CA 1
ATOM 644 C C . LYS A 1 76 ? 11.719 6.948 -16.886 1.00 67.75 76 LYS A C 1
ATOM 646 O O . LYS A 1 76 ? 11.812 7.417 -18.020 1.00 67.75 76 LYS A O 1
ATOM 651 N N . ASP A 1 77 ? 12.751 6.899 -16.050 1.00 64.00 77 ASP A N 1
ATOM 652 C CA . ASP A 1 77 ? 13.990 7.613 -16.315 1.00 64.00 77 ASP A CA 1
ATOM 653 C C . ASP A 1 77 ? 14.950 6.812 -17.207 1.00 64.00 77 ASP A C 1
ATOM 655 O O . ASP A 1 77 ? 15.912 6.189 -16.757 1.00 64.00 77 ASP A O 1
ATOM 659 N N . GLN A 1 78 ? 14.691 6.863 -18.516 1.00 59.53 78 GLN A N 1
ATOM 660 C CA . GLN A 1 78 ? 15.618 6.372 -19.542 1.00 59.53 78 GLN A CA 1
ATOM 661 C C . GLN A 1 78 ? 16.990 7.059 -19.449 1.00 59.53 78 GLN A C 1
ATOM 663 O O . GLN A 1 78 ? 17.994 6.489 -19.871 1.00 59.53 78 GLN A O 1
ATOM 668 N N . LYS A 1 79 ? 17.045 8.277 -18.892 1.00 62.12 79 LYS A N 1
ATOM 669 C CA . LYS A 1 79 ? 18.266 9.073 -18.788 1.00 62.12 79 LYS A CA 1
ATOM 670 C C . LYS A 1 79 ? 19.193 8.519 -17.708 1.00 62.12 79 LYS A C 1
ATOM 672 O O . LYS A 1 79 ? 20.369 8.318 -17.977 1.00 62.12 79 LYS A O 1
ATOM 677 N N . GLN A 1 80 ? 18.650 8.174 -16.540 1.00 62.34 80 GLN A N 1
ATOM 678 C CA . GLN A 1 80 ? 19.412 7.512 -15.476 1.00 62.34 80 GLN A CA 1
ATOM 679 C C . GLN A 1 80 ? 19.937 6.138 -15.922 1.00 6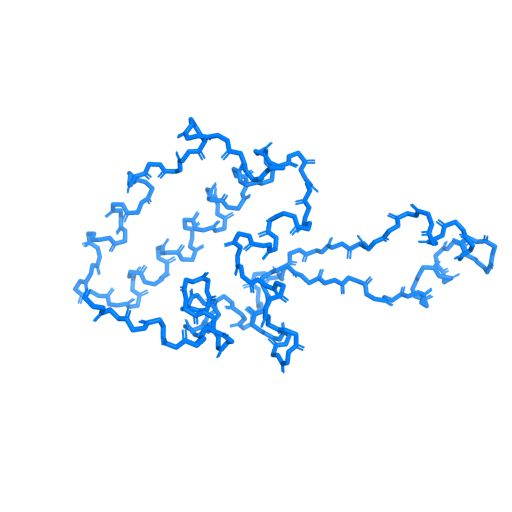2.34 80 GLN A C 1
ATOM 681 O O . GLN A 1 80 ? 21.050 5.748 -15.573 1.00 62.34 80 GLN A O 1
ATOM 686 N N . PHE A 1 81 ? 19.167 5.425 -16.748 1.00 62.44 81 PHE A N 1
ATOM 687 C CA . PHE A 1 81 ? 19.602 4.163 -17.342 1.00 62.44 81 PHE A CA 1
ATOM 688 C C . PHE A 1 81 ? 20.749 4.360 -18.345 1.00 62.44 81 PHE A C 1
ATOM 690 O O . PHE A 1 81 ? 21.746 3.641 -18.291 1.00 62.44 81 PHE A O 1
ATOM 697 N N . ALA A 1 82 ? 20.649 5.368 -19.216 1.00 66.94 82 ALA A N 1
ATOM 698 C CA . ALA A 1 82 ? 21.717 5.731 -20.146 1.00 66.94 82 ALA A CA 1
ATOM 699 C C . ALA A 1 82 ? 22.994 6.192 -19.419 1.00 66.94 82 ALA A C 1
ATOM 701 O O . ALA A 1 82 ? 24.094 5.869 -19.863 1.00 66.94 82 ALA A O 1
ATOM 702 N N . ASP A 1 83 ? 22.860 6.887 -18.286 1.00 70.38 83 ASP A N 1
ATOM 703 C CA . ASP A 1 83 ? 23.988 7.310 -17.450 1.00 70.38 83 ASP A CA 1
ATOM 704 C C . ASP A 1 83 ? 24.684 6.116 -16.756 1.00 70.38 83 ASP A C 1
ATOM 706 O O . ASP A 1 83 ? 25.903 6.128 -16.587 1.00 70.38 83 ASP A O 1
ATOM 710 N N . LEU A 1 84 ? 23.935 5.071 -16.374 1.00 68.19 84 LEU A N 1
ATOM 711 C CA . LEU A 1 84 ? 24.459 3.870 -15.699 1.00 68.19 84 LEU A CA 1
ATOM 712 C C . LEU A 1 84 ? 25.035 2.816 -16.660 1.00 68.19 84 LEU A C 1
ATOM 714 O O . LEU A 1 84 ? 26.042 2.186 -16.339 1.00 68.19 84 LEU A O 1
ATOM 718 N N . PHE A 1 85 ? 24.403 2.610 -17.819 1.00 69.88 85 PHE A N 1
ATOM 719 C CA . PHE A 1 85 ? 24.703 1.501 -18.739 1.00 69.88 85 PHE A CA 1
ATOM 720 C C . PHE A 1 85 ? 25.190 1.955 -20.126 1.00 69.88 85 PHE A C 1
ATOM 722 O O . PHE A 1 85 ? 25.545 1.124 -20.963 1.00 69.88 85 PHE A O 1
ATOM 729 N N . GLY A 1 86 ? 25.254 3.267 -20.373 1.00 67.81 86 GLY A N 1
ATOM 730 C CA . GLY A 1 86 ? 25.660 3.846 -21.651 1.00 67.81 86 GLY A CA 1
ATOM 731 C C . GLY A 1 86 ? 24.568 3.794 -22.727 1.00 67.81 86 GLY A C 1
ATOM 732 O O . GLY A 1 86 ? 23.563 3.095 -22.617 1.00 67.81 86 GLY A O 1
ATOM 733 N N . ASN A 1 87 ? 24.783 4.532 -23.820 1.00 66.19 87 ASN A N 1
ATOM 734 C CA . ASN A 1 87 ? 23.802 4.708 -24.902 1.00 66.19 87 ASN A CA 1
ATOM 735 C C . ASN A 1 87 ? 23.526 3.432 -25.731 1.00 66.19 87 ASN A C 1
ATOM 737 O O . ASN A 1 87 ? 22.676 3.467 -26.611 1.00 66.19 87 ASN A O 1
ATOM 741 N N . SER A 1 88 ? 24.250 2.333 -25.492 1.00 63.69 88 SER A N 1
ATOM 742 C CA . SER A 1 88 ? 23.999 1.018 -26.102 1.00 63.69 88 SER A CA 1
ATOM 743 C C . SER A 1 88 ? 23.025 0.155 -25.295 1.00 63.69 88 SER A C 1
ATOM 745 O O . SER A 1 88 ? 22.409 -0.732 -25.865 1.00 63.69 88 SER A O 1
ATOM 747 N N . GLY A 1 89 ? 22.861 0.408 -23.989 1.00 58.03 89 GLY A N 1
ATOM 748 C CA . GLY A 1 89 ? 21.927 -0.337 -23.130 1.00 58.03 89 GLY A CA 1
ATOM 749 C C . GLY A 1 89 ? 20.481 0.170 -23.197 1.00 58.03 89 GLY A C 1
ATOM 750 O O . GLY A 1 89 ? 19.594 -0.389 -22.558 1.00 58.03 89 GLY A O 1
ATOM 751 N N . THR A 1 90 ? 20.228 1.246 -23.947 1.00 56.12 90 THR A N 1
ATOM 752 C CA . THR A 1 90 ? 18.888 1.829 -24.119 1.00 56.12 90 THR A CA 1
ATOM 753 C C . THR A 1 90 ? 18.033 1.055 -25.124 1.00 56.12 90 THR A C 1
ATOM 755 O O . THR A 1 90 ? 16.809 1.095 -25.017 1.00 56.12 90 THR A O 1
ATOM 758 N N . GLU A 1 91 ? 18.652 0.329 -26.062 1.00 57.88 91 GLU A N 1
ATOM 759 C CA . GLU A 1 91 ? 17.955 -0.595 -26.968 1.00 57.88 91 GLU A CA 1
ATOM 760 C C . GLU A 1 91 ? 17.453 -1.828 -26.200 1.00 57.88 91 GLU A C 1
ATOM 762 O O . GLU A 1 91 ? 16.288 -2.195 -26.342 1.00 57.88 91 GLU A O 1
ATOM 767 N N . ASP A 1 92 ? 18.263 -2.368 -25.281 1.00 56.22 92 ASP A N 1
ATOM 768 C CA . ASP A 1 92 ? 17.857 -3.451 -24.370 1.00 56.22 92 ASP A CA 1
ATOM 769 C C . ASP A 1 92 ? 16.755 -3.005 -23.391 1.00 56.22 92 ASP A C 1
ATOM 771 O O . ASP A 1 92 ? 15.923 -3.803 -22.967 1.00 56.22 92 ASP A O 1
ATOM 775 N N . LEU A 1 93 ? 16.687 -1.713 -23.048 1.00 56.41 93 LEU A N 1
ATOM 776 C CA . LEU A 1 93 ? 15.673 -1.166 -22.138 1.00 56.41 93 LEU A CA 1
ATOM 777 C C . LEU A 1 93 ? 14.239 -1.331 -22.662 1.00 56.41 93 LEU A C 1
ATOM 779 O O . LEU A 1 93 ? 13.302 -1.445 -21.870 1.00 56.41 93 LEU A O 1
ATOM 783 N N . HIS A 1 94 ? 14.068 -1.379 -23.985 1.00 53.31 94 HIS A N 1
ATOM 784 C CA . HIS A 1 94 ? 12.778 -1.688 -24.598 1.00 53.31 94 HIS A CA 1
ATOM 785 C C . HIS A 1 94 ? 12.315 -3.125 -24.292 1.00 53.31 94 HIS A C 1
ATOM 787 O O . HIS A 1 94 ? 11.107 -3.345 -24.180 1.00 53.31 94 HIS A O 1
ATOM 793 N N . ASP A 1 95 ? 13.249 -4.059 -24.082 1.00 51.72 95 ASP A N 1
ATOM 794 C CA . ASP A 1 95 ? 12.980 -5.460 -23.732 1.00 51.72 95 ASP A CA 1
ATOM 795 C C . ASP A 1 95 ? 12.874 -5.693 -22.211 1.00 51.72 95 ASP A C 1
ATOM 797 O O . ASP A 1 95 ? 12.174 -6.607 -21.773 1.00 51.72 95 ASP A O 1
ATOM 801 N N . ILE A 1 96 ? 13.514 -4.851 -21.387 1.00 59.50 96 ILE A N 1
ATOM 802 C CA . ILE A 1 96 ? 13.501 -4.961 -19.910 1.00 59.50 96 ILE A CA 1
ATOM 803 C C . ILE A 1 96 ? 12.137 -4.543 -19.314 1.00 59.50 96 ILE A C 1
ATOM 805 O O . ILE A 1 96 ? 11.784 -4.940 -18.201 1.00 59.50 96 ILE A O 1
ATOM 809 N N . GLY A 1 97 ? 11.321 -3.802 -20.070 1.00 64.75 97 GLY A N 1
ATOM 810 C CA . GLY A 1 97 ? 10.004 -3.346 -19.630 1.00 64.75 97 GLY A CA 1
ATOM 811 C C . GLY A 1 97 ? 10.064 -2.231 -18.578 1.00 64.75 97 GLY A C 1
ATOM 812 O O . GLY A 1 97 ? 11.112 -1.661 -18.279 1.00 64.75 97 GLY A O 1
ATOM 813 N N . ALA A 1 98 ? 8.903 -1.872 -18.029 1.00 73.44 98 ALA A N 1
ATOM 814 C CA . ALA A 1 98 ? 8.804 -0.816 -17.024 1.00 73.44 98 ALA A CA 1
ATOM 815 C C . ALA A 1 98 ? 9.410 -1.265 -15.683 1.00 73.44 98 ALA A C 1
ATOM 817 O O . ALA A 1 98 ? 9.011 -2.289 -15.127 1.00 73.44 98 ALA A O 1
ATOM 818 N N . SER A 1 99 ? 10.338 -0.471 -15.144 1.00 82.12 99 SER A N 1
ATOM 819 C CA . SER A 1 99 ? 10.848 -0.643 -13.779 1.00 82.12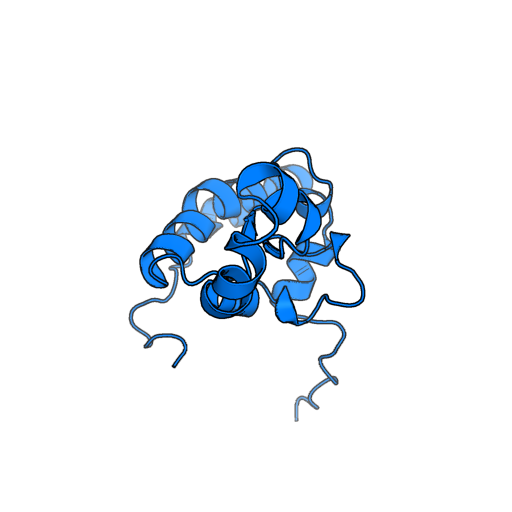 99 SER A CA 1
ATOM 820 C C . SER A 1 99 ? 9.906 0.013 -12.771 1.00 82.12 99 SER A C 1
ATOM 822 O O . SER A 1 99 ? 9.360 1.086 -13.028 1.00 82.12 99 SER A O 1
ATOM 824 N N . PHE A 1 100 ? 9.735 -0.607 -11.606 1.00 88.06 100 PHE A N 1
ATOM 825 C CA . PHE A 1 100 ? 8.869 -0.108 -10.538 1.00 88.06 100 PHE A CA 1
ATOM 826 C C . PHE A 1 100 ? 9.616 -0.033 -9.215 1.00 88.06 100 PHE A C 1
ATOM 828 O O . PHE A 1 100 ? 10.525 -0.821 -8.964 1.00 88.06 100 PHE A O 1
ATOM 835 N N . HIS A 1 101 ? 9.196 0.888 -8.356 1.00 90.00 101 HIS A N 1
ATOM 836 C CA . HIS A 1 101 ? 9.656 0.955 -6.976 1.00 90.00 101 HIS A CA 1
ATOM 837 C C . HIS A 1 101 ? 8.518 1.370 -6.047 1.00 90.00 101 HIS A C 1
ATOM 839 O O . HIS A 1 101 ? 7.586 2.070 -6.451 1.00 90.00 101 HIS A O 1
ATOM 845 N N . LEU A 1 102 ? 8.600 0.930 -4.795 1.00 93.44 102 LEU A N 1
ATOM 846 C CA . LEU A 1 102 ? 7.694 1.385 -3.751 1.00 93.44 102 LEU A CA 1
ATOM 847 C C . LEU A 1 102 ? 8.038 2.831 -3.359 1.00 93.44 102 LEU A C 1
ATOM 849 O O . LEU A 1 102 ? 9.213 3.212 -3.344 1.00 93.44 102 LEU A O 1
ATOM 853 N N . ALA A 1 103 ? 7.019 3.623 -3.033 1.00 93.19 103 ALA A N 1
ATOM 854 C CA . ALA A 1 103 ? 7.194 4.929 -2.411 1.00 93.19 103 ALA A CA 1
ATOM 855 C C . ALA A 1 103 ? 7.995 4.802 -1.102 1.00 93.19 103 ALA A C 1
ATOM 857 O O . ALA A 1 103 ? 7.810 3.852 -0.334 1.00 93.19 103 ALA A O 1
ATOM 858 N N . SER A 1 104 ? 8.879 5.764 -0.842 1.00 91.69 104 SER A N 1
ATOM 859 C CA . SER A 1 104 ? 9.666 5.831 0.392 1.00 91.69 104 SER A CA 1
ATOM 860 C C . SER A 1 104 ? 8.744 5.988 1.598 1.00 91.69 104 SER A C 1
ATOM 862 O O . SER A 1 104 ? 7.677 6.586 1.494 1.00 91.69 104 SER A O 1
ATOM 864 N N . GLU A 1 105 ? 9.146 5.507 2.775 1.00 88.69 105 GLU A N 1
ATOM 865 C CA . GLU A 1 105 ? 8.339 5.643 3.998 1.00 88.69 105 GLU A CA 1
ATOM 866 C C . GLU A 1 105 ? 8.052 7.096 4.391 1.00 88.69 105 GLU A C 1
ATOM 868 O O . GLU A 1 105 ? 7.082 7.345 5.106 1.00 88.69 105 GLU A O 1
ATOM 873 N N . SER A 1 106 ? 8.899 8.020 3.934 1.00 91.50 106 SER A N 1
ATOM 874 C CA . SER A 1 106 ? 8.784 9.465 4.132 1.00 91.50 106 SER A CA 1
ATOM 875 C C . SER A 1 106 ? 7.846 10.158 3.145 1.00 91.50 106 SER A C 1
ATOM 877 O O . SER A 1 106 ? 7.639 11.359 3.276 1.00 91.50 106 SER A O 1
ATOM 879 N N . ASP A 1 107 ? 7.353 9.451 2.126 1.00 93.75 107 ASP A N 1
ATOM 880 C CA . ASP A 1 107 ? 6.530 10.055 1.081 1.00 93.75 107 ASP A CA 1
ATOM 881 C C . ASP A 1 107 ? 5.092 10.276 1.567 1.00 93.75 107 ASP A C 1
ATOM 883 O O . ASP A 1 107 ? 4.475 9.398 2.177 1.00 93.75 107 ASP A O 1
ATOM 887 N N . ASP A 1 108 ? 4.515 11.422 1.198 1.00 94.19 108 ASP A N 1
ATOM 888 C CA . ASP A 1 108 ? 3.180 11.858 1.636 1.00 94.19 108 ASP A CA 1
ATOM 889 C C . ASP A 1 108 ? 2.047 10.895 1.242 1.00 94.19 108 ASP A C 1
ATOM 891 O O . ASP A 1 108 ? 0.951 10.951 1.805 1.00 94.19 108 ASP A O 1
ATOM 895 N N . VAL A 1 109 ? 2.278 9.996 0.278 1.00 95.56 109 VAL A N 1
ATOM 896 C CA . VAL A 1 109 ? 1.280 9.014 -0.171 1.00 95.56 109 VAL A CA 1
ATOM 897 C C . VAL A 1 109 ? 0.773 8.143 0.979 1.00 95.56 109 VAL A C 1
ATOM 899 O O . VAL A 1 109 ? -0.413 7.810 1.021 1.00 95.56 109 VAL A O 1
ATOM 902 N N . TRP A 1 110 ? 1.640 7.808 1.939 1.00 95.88 110 TRP A N 1
ATOM 903 C CA . TRP A 1 110 ? 1.270 6.970 3.077 1.00 95.88 110 TRP A CA 1
ATOM 904 C C . TRP A 1 110 ? 0.334 7.695 4.035 1.00 95.88 110 TRP A C 1
ATOM 906 O O . TRP A 1 110 ? -0.552 7.064 4.609 1.00 95.88 110 TRP A O 1
ATOM 916 N N . ASP A 1 111 ? 0.497 9.007 4.171 1.00 95.88 111 ASP A N 1
ATOM 917 C CA . ASP A 1 111 ? -0.289 9.855 5.062 1.00 95.88 111 ASP A CA 1
ATOM 918 C C . ASP A 1 111 ? -1.520 10.467 4.388 1.00 95.88 111 ASP A C 1
ATOM 920 O O . ASP A 1 111 ? -2.373 11.028 5.068 1.00 95.88 111 ASP A O 1
ATOM 924 N N . ASN A 1 112 ? -1.666 10.311 3.070 1.00 95.62 112 ASN A N 1
ATOM 925 C CA . ASN A 1 112 ? -2.791 10.842 2.314 1.00 95.62 112 ASN A CA 1
ATOM 926 C C . ASN A 1 112 ? -3.991 9.869 2.306 1.00 95.62 112 ASN A C 1
ATOM 928 O O . ASN A 1 112 ? -3.951 8.853 1.602 1.00 95.62 112 ASN A O 1
ATOM 932 N N . PRO A 1 113 ? -5.119 10.177 2.983 1.00 94.06 113 PRO A N 1
ATOM 933 C CA . PRO A 1 113 ? -6.283 9.287 3.023 1.00 94.06 113 PRO A CA 1
ATOM 934 C C . PRO A 1 113 ? -6.871 8.985 1.637 1.00 94.06 113 PRO A C 1
ATOM 936 O O . PRO A 1 113 ? -7.410 7.898 1.416 1.00 94.06 113 PRO A O 1
ATOM 939 N N . LEU A 1 114 ? -6.732 9.910 0.676 1.00 94.44 114 LEU A N 1
ATOM 940 C CA . LEU A 1 114 ? -7.227 9.717 -0.689 1.00 94.44 114 LEU A CA 1
ATOM 941 C C . LEU A 1 114 ? -6.480 8.598 -1.420 1.00 94.44 114 LEU A C 1
ATOM 943 O O . LEU A 1 114 ? -7.092 7.913 -2.240 1.00 94.44 114 LEU A O 1
ATOM 947 N N . ALA A 1 115 ? -5.190 8.386 -1.130 1.00 95.25 115 ALA A N 1
ATOM 948 C CA . ALA A 1 115 ? -4.410 7.312 -1.744 1.00 95.25 115 ALA A CA 1
ATOM 949 C C . ALA A 1 115 ? -4.979 5.933 -1.371 1.00 95.25 115 ALA A C 1
ATOM 951 O O . ALA A 1 115 ? -5.109 5.062 -2.236 1.00 95.25 115 ALA A O 1
ATOM 952 N N . TRP A 1 116 ? -5.397 5.777 -0.109 1.00 95.19 116 TRP A N 1
ATOM 953 C CA . TRP A 1 116 ? -6.018 4.567 0.433 1.00 95.19 116 TRP A CA 1
ATOM 954 C C . TRP A 1 116 ? -7.458 4.374 -0.046 1.00 95.19 116 TRP A C 1
ATOM 956 O O . TRP A 1 116 ? -7.835 3.276 -0.449 1.00 95.19 116 TRP A O 1
ATOM 966 N N . GLN A 1 117 ? -8.269 5.435 -0.044 1.00 93.62 117 GLN A N 1
ATOM 967 C CA . GLN A 1 117 ? -9.656 5.373 -0.523 1.00 93.62 117 GLN A CA 1
ATOM 968 C C . GLN A 1 117 ? -9.733 4.962 -1.999 1.00 93.62 117 GLN A C 1
ATOM 970 O O . GLN A 1 117 ? -10.588 4.164 -2.384 1.00 93.62 117 GLN A O 1
ATOM 975 N N . GLN A 1 118 ? -8.801 5.445 -2.823 1.00 93.50 118 GLN A N 1
ATOM 976 C CA . GLN A 1 118 ? -8.771 5.128 -4.250 1.00 93.50 118 GLN A CA 1
ATOM 977 C C . GLN A 1 118 ? -8.351 3.687 -4.573 1.00 93.50 118 GLN A C 1
ATOM 979 O O . GLN A 1 118 ? -8.477 3.292 -5.729 1.00 93.50 118 GLN A O 1
ATOM 984 N N . ILE A 1 119 ? -7.925 2.886 -3.585 1.00 92.88 119 ILE A N 1
ATOM 985 C CA . ILE A 1 119 ? -7.718 1.440 -3.770 1.00 92.88 119 ILE A CA 1
ATOM 986 C C . ILE A 1 119 ? -9.044 0.759 -4.152 1.00 92.88 119 ILE A C 1
ATOM 988 O O . ILE A 1 119 ? -9.075 -0.060 -5.065 1.00 92.88 119 ILE A O 1
ATOM 992 N N . TYR A 1 120 ? -10.151 1.107 -3.483 1.00 87.69 120 TYR A N 1
ATOM 993 C CA . TYR A 1 120 ? -11.466 0.486 -3.712 1.00 87.69 120 TYR A CA 1
ATOM 994 C C . TYR A 1 120 ? -12.495 1.423 -4.364 1.00 87.69 120 TYR A C 1
ATOM 996 O O . TYR A 1 120 ? -13.494 0.947 -4.902 1.00 87.69 120 TYR A O 1
ATOM 1004 N N . ALA A 1 121 ? -12.264 2.739 -4.338 1.00 88.12 121 ALA A N 1
ATOM 1005 C CA . ALA A 1 121 ? -13.112 3.751 -4.968 1.00 88.12 121 ALA A CA 1
ATOM 1006 C C . ALA A 1 121 ? -12.285 4.653 -5.910 1.00 88.12 121 ALA A C 1
ATOM 1008 O O . ALA A 1 121 ? -12.026 5.820 -5.597 1.00 88.12 121 ALA A O 1
ATOM 1009 N N . PRO A 1 122 ? -11.819 4.135 -7.061 1.00 78.00 122 PRO A N 1
ATOM 1010 C CA . PRO A 1 122 ? -11.040 4.927 -8.006 1.00 78.00 122 PRO A CA 1
ATOM 1011 C C . PRO A 1 122 ? -11.900 6.050 -8.606 1.00 78.00 122 PRO A C 1
ATOM 1013 O O . PRO A 1 122 ? -13.079 5.845 -8.899 1.00 78.00 122 PRO A O 1
ATOM 1016 N N . LYS A 1 123 ? -11.317 7.234 -8.851 1.00 70.44 123 LYS A N 1
ATOM 1017 C CA . LYS A 1 123 ? -12.031 8.398 -9.429 1.00 70.44 123 LYS A CA 1
ATOM 1018 C C . LYS A 1 123 ? -12.710 8.109 -10.778 1.00 70.44 123 LYS A C 1
ATOM 1020 O O . LYS A 1 123 ? -13.705 8.745 -11.104 1.00 70.44 123 LYS A O 1
ATOM 1025 N N . ASN A 1 124 ? -12.209 7.125 -11.527 1.00 60.53 124 ASN A N 1
ATOM 1026 C CA . ASN A 1 124 ? -12.774 6.695 -12.810 1.00 60.53 124 ASN A CA 1
ATOM 1027 C C . ASN A 1 124 ? -13.876 5.631 -12.677 1.00 60.53 124 ASN A C 1
ATOM 1029 O O . ASN A 1 124 ? -14.404 5.166 -13.690 1.00 60.53 124 ASN A O 1
ATOM 1033 N N . SER A 1 125 ? -14.253 5.243 -11.453 1.00 53.00 125 SER A N 1
ATOM 1034 C CA . SER A 1 125 ? -15.458 4.446 -11.244 1.00 53.00 125 SER A CA 1
ATOM 1035 C C . SER A 1 125 ? -16.673 5.323 -11.543 1.00 53.00 125 SER A C 1
ATOM 1037 O O . SER A 1 125 ? -17.071 6.179 -10.755 1.00 53.00 125 SER A O 1
ATOM 1039 N N . LYS A 1 126 ? -17.288 5.130 -12.717 1.00 40.81 126 LYS A N 1
ATOM 1040 C CA . LYS A 1 126 ? -18.685 5.546 -12.886 1.00 40.81 126 LYS A CA 1
ATOM 1041 C C . LYS A 1 126 ? -19.464 4.929 -11.719 1.00 40.81 126 LYS A C 1
ATOM 1043 O O . LYS A 1 126 ? -19.247 3.742 -11.456 1.00 40.81 126 LYS A O 1
ATOM 1048 N N . PRO A 1 127 ? -20.341 5.676 -11.026 1.00 41.34 127 PRO A N 1
ATOM 1049 C CA . PRO A 1 127 ? -21.191 5.078 -10.014 1.00 41.34 127 PRO A CA 1
ATOM 1050 C C . PRO A 1 127 ? -22.035 4.020 -10.721 1.00 41.34 127 PRO A C 1
ATOM 1052 O O . PRO A 1 127 ? -22.926 4.340 -11.505 1.00 41.34 127 PRO A O 1
ATOM 1055 N N . GLY A 1 128 ? -21.685 2.752 -10.515 1.00 43.00 128 GLY A N 1
ATOM 1056 C CA . GLY A 1 128 ? -22.532 1.646 -10.909 1.00 43.00 128 GLY A CA 1
ATOM 1057 C C . GLY A 1 128 ? -23.828 1.817 -10.142 1.00 43.00 128 GLY A C 1
ATOM 10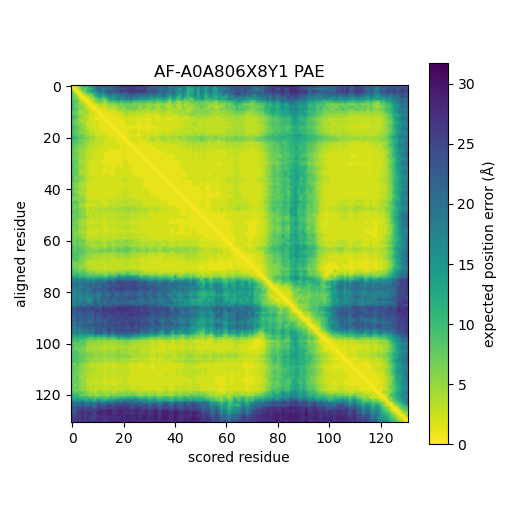58 O O . GLY A 1 128 ? -23.810 1.817 -8.909 1.00 43.00 128 GLY A O 1
ATOM 1059 N N . SER A 1 129 ? -24.914 2.042 -10.873 1.00 43.38 129 SER A N 1
ATOM 1060 C CA . SER A 1 129 ? -26.276 1.984 -10.368 1.00 43.38 129 SER A CA 1
ATOM 1061 C C . SER A 1 129 ? -26.392 0.733 -9.501 1.00 43.38 129 SER A C 1
ATOM 1063 O O . SER A 1 129 ? -26.319 -0.385 -10.007 1.00 43.38 129 SER A O 1
ATOM 1065 N N . ARG A 1 130 ? -26.480 0.914 -8.182 1.00 42.00 130 ARG A N 1
ATOM 1066 C CA . ARG A 1 130 ? -26.967 -0.144 -7.305 1.00 42.00 130 ARG A CA 1
ATOM 1067 C C . ARG A 1 130 ? -28.473 -0.187 -7.538 1.00 42.00 130 ARG A C 1
ATOM 1069 O O . ARG A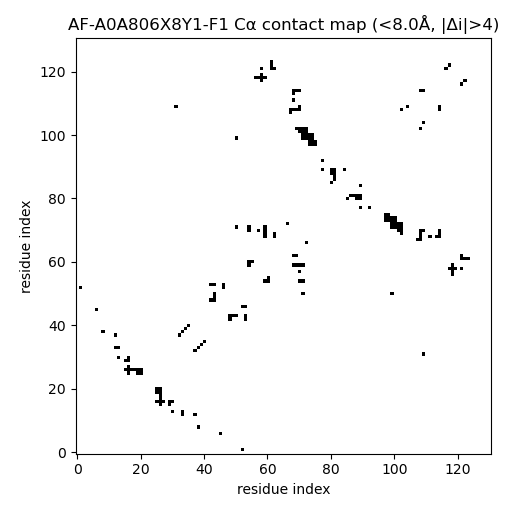 1 130 ? -29.183 0.664 -7.006 1.00 42.00 130 ARG A O 1
ATOM 1076 N N . GLU A 1 131 ? -28.896 -1.074 -8.434 1.00 37.66 131 GLU A N 1
ATOM 1077 C CA . GLU A 1 131 ? -30.268 -1.598 -8.464 1.00 37.66 131 GLU A CA 1
ATOM 1078 C C . GLU A 1 131 ? -30.498 -2.534 -7.272 1.00 37.66 131 GLU A C 1
ATOM 1080 O O . GLU A 1 131 ? -29.528 -3.220 -6.861 1.00 37.66 131 GLU A O 1
#

Foldseek 3Di:
DLDDPVLDDDCVLLPLLVVCVVPNVSSLVSVLVSCVPPVLVSVCVSVVNPVVVVCVLLLVVLCPVPNLLGQKDWDPCLPVVCVVPNPVCSVVVVVVDIDIDGDDPPRCNSVDVVSNVCSPVPPPDDPDPPD